Protein AF-A0A932KFK4-F1 (afdb_monomer_lite)

pLDDT: mean 74.66, std 13.46, range [34.06, 86.31]

Structure (mmCIF, N/CA/C/O backbone):
data_AF-A0A932KFK4-F1
#
_entry.id   AF-A0A932KFK4-F1
#
loop_
_atom_site.group_PDB
_atom_site.id
_atom_site.type_symbol
_atom_site.label_atom_id
_atom_site.label_alt_id
_atom_site.label_comp_id
_atom_site.label_asym_id
_atom_site.label_entity_id
_atom_site.label_seq_id
_atom_site.pdbx_PDB_ins_code
_atom_site.Cartn_x
_atom_site.Cartn_y
_atom_site.Cartn_z
_atom_site.occupancy
_atom_site.B_iso_or_equiv
_atom_site.auth_seq_id
_atom_site.auth_comp_id
_atom_site.auth_asym_id
_atom_site.auth_atom_id
_atom_site.pdbx_PDB_model_num
ATOM 1 N N . MET A 1 1 ? 7.077 13.860 -29.179 1.00 39.47 1 MET A N 1
ATOM 2 C CA . MET A 1 1 ? 6.288 12.649 -28.875 1.00 39.47 1 MET A CA 1
ATOM 3 C C . MET A 1 1 ? 5.966 12.731 -27.397 1.00 39.47 1 MET A C 1
ATOM 5 O O . MET A 1 1 ? 6.879 13.034 -26.644 1.00 39.47 1 MET A O 1
ATOM 9 N N . ALA A 1 2 ? 4.698 12.647 -26.994 1.00 43.41 2 ALA A N 1
ATOM 10 C CA . ALA A 1 2 ? 4.345 12.774 -25.581 1.00 43.41 2 ALA A CA 1
ATOM 11 C C . ALA A 1 2 ? 4.954 11.583 -24.829 1.00 43.41 2 ALA A C 1
ATOM 13 O O . ALA A 1 2 ? 4.547 10.450 -25.076 1.00 43.41 2 ALA A O 1
ATOM 14 N N . HIS A 1 3 ? 5.955 11.830 -23.981 1.00 47.94 3 HIS A N 1
ATOM 15 C CA . HIS A 1 3 ? 6.435 10.830 -23.036 1.00 47.94 3 HIS A CA 1
ATOM 16 C C . HIS A 1 3 ? 5.257 10.501 -22.119 1.00 47.94 3 HIS A C 1
ATOM 18 O O . HIS A 1 3 ? 4.776 11.320 -21.339 1.00 47.94 3 HIS A O 1
ATOM 24 N N . GLN A 1 4 ? 4.668 9.339 -22.366 1.00 60.50 4 GLN A N 1
ATOM 25 C CA . GLN A 1 4 ? 3.483 8.848 -21.693 1.00 60.50 4 GLN A CA 1
ATOM 26 C C . GLN A 1 4 ? 3.965 8.308 -20.350 1.00 60.50 4 GLN A C 1
ATOM 28 O O . GLN A 1 4 ? 4.267 7.128 -20.260 1.00 60.50 4 GLN A O 1
ATOM 33 N N . GLU A 1 5 ? 4.067 9.179 -19.342 1.00 72.44 5 GLU A N 1
ATOM 34 C CA . GLU A 1 5 ? 4.419 8.775 -17.977 1.00 72.44 5 GLU A CA 1
ATOM 35 C C . GLU A 1 5 ? 3.547 7.582 -17.555 1.00 72.44 5 GLU A C 1
ATOM 37 O O . GLU A 1 5 ? 2.316 7.589 -17.731 1.00 72.44 5 GLU A O 1
ATOM 42 N N . VAL A 1 6 ? 4.213 6.536 -17.073 1.00 84.50 6 VAL A N 1
ATOM 43 C CA . VAL A 1 6 ? 3.630 5.259 -16.685 1.00 84.50 6 VAL A CA 1
ATOM 44 C C . VAL A 1 6 ? 3.633 5.169 -15.169 1.00 84.50 6 VAL A C 1
ATOM 46 O O . VAL A 1 6 ? 4.649 5.403 -14.518 1.00 84.50 6 VAL A O 1
ATOM 49 N N . GLU A 1 7 ? 2.482 4.818 -14.611 1.00 85.62 7 GLU A N 1
ATOM 50 C CA . GLU A 1 7 ? 2.314 4.582 -13.182 1.00 85.62 7 GLU A CA 1
ATOM 51 C C . GLU A 1 7 ? 2.495 3.086 -12.903 1.00 85.62 7 GLU A C 1
ATOM 53 O O . GLU A 1 7 ? 1.899 2.234 -13.575 1.00 85.62 7 GLU A O 1
ATOM 58 N N . ILE A 1 8 ? 3.347 2.777 -11.928 1.00 85.56 8 ILE A N 1
ATOM 59 C CA . ILE A 1 8 ? 3.657 1.427 -11.470 1.00 85.56 8 ILE A CA 1
ATOM 60 C C . ILE A 1 8 ? 3.286 1.329 -9.994 1.00 85.56 8 ILE A C 1
ATOM 62 O O . ILE A 1 8 ? 3.706 2.146 -9.175 1.00 85.56 8 ILE A O 1
ATOM 66 N N . PHE A 1 9 ? 2.537 0.287 -9.653 1.00 86.31 9 PHE A N 1
ATOM 67 C CA . PHE A 1 9 ? 2.167 -0.051 -8.285 1.00 86.31 9 PHE A CA 1
ATOM 68 C C . PHE A 1 9 ? 2.752 -1.417 -7.948 1.00 86.31 9 PHE A C 1
ATOM 70 O O . PHE A 1 9 ? 2.424 -2.403 -8.603 1.00 86.31 9 PHE A O 1
ATOM 77 N N . ILE A 1 10 ? 3.618 -1.493 -6.947 1.00 85.00 10 ILE A N 1
ATOM 78 C CA . ILE A 1 10 ? 4.300 -2.726 -6.555 1.00 85.00 10 ILE A CA 1
ATOM 79 C C . ILE A 1 10 ? 3.716 -3.209 -5.232 1.00 85.00 10 ILE A C 1
ATOM 81 O O . ILE A 1 10 ? 3.792 -2.528 -4.212 1.00 85.00 10 ILE A O 1
ATOM 85 N N . ASP A 1 11 ? 3.115 -4.391 -5.273 1.00 83.81 11 ASP A N 1
ATOM 86 C CA . ASP A 1 11 ? 2.605 -5.119 -4.119 1.00 83.81 11 ASP A CA 1
ATOM 87 C C . ASP A 1 11 ? 3.725 -5.974 -3.531 1.00 83.81 11 ASP A C 1
ATOM 89 O O . ASP A 1 11 ? 4.214 -6.916 -4.167 1.00 83.81 11 ASP A O 1
ATOM 93 N N . THR A 1 12 ? 4.145 -5.636 -2.319 1.00 69.06 12 THR A N 1
ATOM 94 C CA . THR A 1 12 ? 5.141 -6.400 -1.577 1.00 69.06 12 THR A CA 1
ATOM 95 C C . THR A 1 12 ? 4.456 -7.523 -0.809 1.00 69.06 12 THR A C 1
ATOM 97 O O . THR A 1 12 ? 3.659 -7.270 0.089 1.00 69.06 12 THR A O 1
ATOM 100 N N . VAL A 1 13 ? 4.828 -8.780 -1.073 1.00 57.25 13 VAL A N 1
ATOM 101 C CA . VAL A 1 13 ? 4.315 -9.945 -0.314 1.00 57.25 13 VAL A CA 1
ATOM 102 C C . VAL A 1 13 ? 4.786 -9.927 1.152 1.00 57.25 13 VAL A C 1
ATOM 104 O O . VAL A 1 13 ? 4.220 -10.598 2.017 1.00 57.25 13 VAL A O 1
ATOM 107 N N . ILE A 1 14 ? 5.820 -9.142 1.460 1.00 51.03 14 ILE A N 1
ATOM 108 C CA . ILE A 1 14 ? 6.321 -8.950 2.818 1.00 51.03 14 ILE A CA 1
ATOM 109 C C . ILE A 1 14 ? 5.482 -7.857 3.479 1.00 51.03 14 ILE A C 1
ATOM 111 O O . ILE A 1 14 ? 5.617 -6.687 3.138 1.00 51.03 14 ILE A O 1
ATOM 115 N N . THR A 1 15 ? 4.645 -8.227 4.452 1.00 50.16 15 THR A N 1
ATOM 116 C CA . THR A 1 15 ? 3.951 -7.250 5.302 1.00 50.16 15 THR A CA 1
ATOM 117 C C . THR A 1 15 ? 4.984 -6.343 5.967 1.00 50.16 15 THR A C 1
ATOM 119 O O . THR A 1 15 ? 5.710 -6.802 6.855 1.00 50.16 15 THR A O 1
ATOM 122 N N . ASN A 1 16 ? 5.065 -5.083 5.539 1.00 60.84 16 ASN A N 1
ATOM 123 C CA . ASN A 1 16 ? 5.918 -4.091 6.175 1.00 60.84 16 ASN A CA 1
ATOM 124 C C . ASN A 1 16 ? 5.430 -3.896 7.628 1.00 60.84 16 ASN A C 1
ATOM 126 O O . ASN A 1 16 ? 4.232 -3.751 7.879 1.00 60.84 16 ASN A O 1
ATOM 130 N N . ASN A 1 17 ? 6.339 -3.916 8.608 1.00 64.31 17 ASN A N 1
ATOM 131 C CA . ASN A 1 17 ? 5.999 -3.623 10.006 1.00 64.31 17 ASN A CA 1
ATOM 132 C C . ASN A 1 17 ? 5.331 -2.245 10.151 1.00 64.31 17 ASN A C 1
ATOM 134 O O . ASN A 1 17 ? 4.493 -2.056 11.035 1.00 64.31 17 ASN A O 1
ATOM 138 N N . GLU A 1 18 ? 5.650 -1.307 9.260 1.00 66.56 18 GLU A N 1
ATOM 139 C CA . GLU A 1 18 ? 5.009 0.005 9.188 1.00 66.56 18 GLU A CA 1
ATOM 140 C C . GLU A 1 18 ? 3.538 -0.092 8.767 1.00 66.56 18 GLU A C 1
ATOM 142 O O . GLU A 1 18 ? 2.696 0.599 9.337 1.00 66.56 18 GLU A O 1
ATOM 147 N N . GLU A 1 19 ? 3.194 -1.003 7.848 1.00 67.75 19 GLU A N 1
ATOM 148 C CA . GLU A 1 19 ? 1.808 -1.245 7.434 1.00 67.75 19 GLU A CA 1
ATOM 149 C C . GLU A 1 19 ? 0.951 -1.754 8.579 1.00 67.75 19 GLU A C 1
ATOM 151 O O . GLU A 1 19 ? -0.117 -1.201 8.851 1.00 67.75 19 GLU A O 1
ATOM 156 N N . ARG A 1 20 ? 1.455 -2.748 9.311 1.00 71.69 20 ARG A N 1
ATOM 157 C CA . ARG A 1 20 ? 0.746 -3.272 10.482 1.00 71.69 20 ARG A CA 1
ATOM 158 C C . ARG A 1 20 ? 0.599 -2.221 11.575 1.00 71.69 20 ARG A C 1
ATOM 160 O O . ARG A 1 20 ? -0.457 -2.146 12.195 1.00 71.69 20 ARG A O 1
ATOM 167 N N . SER A 1 21 ? 1.632 -1.414 11.807 1.00 75.06 21 SER A N 1
ATOM 168 C CA . SER A 1 21 ? 1.609 -0.367 12.836 1.00 75.06 21 SER A CA 1
ATOM 169 C C . SER A 1 21 ? 0.599 0.730 12.497 1.00 75.06 21 SER A C 1
ATOM 171 O O . SER A 1 21 ? -0.184 1.144 13.353 1.00 75.06 21 SER A O 1
ATOM 173 N N . LEU A 1 22 ? 0.561 1.149 11.231 1.00 78.88 22 LEU A N 1
ATOM 174 C CA . LEU A 1 22 ? -0.386 2.141 10.739 1.00 78.88 22 LEU A CA 1
ATOM 175 C C . LEU A 1 22 ? -1.826 1.621 10.781 1.00 78.88 22 LEU A C 1
ATOM 177 O O . LEU A 1 22 ? -2.713 2.308 11.284 1.00 78.88 22 LEU A O 1
ATOM 181 N N . GLU A 1 23 ? -2.064 0.390 10.319 1.00 82.12 23 GLU A N 1
ATOM 182 C CA . GLU A 1 23 ? -3.395 -0.218 10.376 1.00 82.12 23 GLU A CA 1
ATOM 183 C C . GLU A 1 23 ? -3.882 -0.367 11.825 1.00 82.12 23 GLU A C 1
ATOM 185 O O . GLU A 1 23 ? -5.035 -0.060 12.122 1.00 82.12 23 GLU A O 1
ATOM 190 N N . GLN A 1 24 ? -3.014 -0.781 12.755 1.00 80.81 24 GLN A N 1
ATOM 191 C CA . GLN A 1 24 ? -3.362 -0.873 14.176 1.00 80.81 24 GLN A CA 1
ATOM 192 C C . GLN A 1 24 ? -3.731 0.481 14.783 1.00 80.81 24 GLN A C 1
ATOM 194 O O . GLN A 1 24 ? -4.648 0.553 15.605 1.00 80.81 24 GLN A O 1
ATOM 199 N N . LEU A 1 25 ? -3.039 1.552 14.394 1.00 83.12 25 LEU A N 1
ATOM 200 C CA . LEU A 1 25 ? -3.369 2.896 14.848 1.00 83.12 25 LEU A CA 1
ATOM 201 C C . LEU A 1 25 ? -4.716 3.352 14.287 1.00 83.12 25 LEU A C 1
ATOM 203 O O . LEU A 1 25 ? -5.572 3.801 15.048 1.00 83.12 25 LEU A O 1
ATOM 207 N N . LEU A 1 26 ? -4.929 3.174 12.983 1.00 82.94 26 LEU A N 1
ATOM 208 C CA . LEU A 1 26 ? -6.182 3.525 12.319 1.00 82.94 26 LEU A CA 1
ATOM 209 C C . LEU A 1 26 ? -7.358 2.733 12.882 1.00 82.94 26 LEU A C 1
ATOM 211 O O . LEU A 1 26 ? -8.421 3.309 13.077 1.00 82.94 26 LEU A O 1
ATOM 215 N N . LYS A 1 27 ? -7.166 1.459 13.241 1.00 86.31 27 LYS A N 1
ATOM 216 C CA . LYS A 1 27 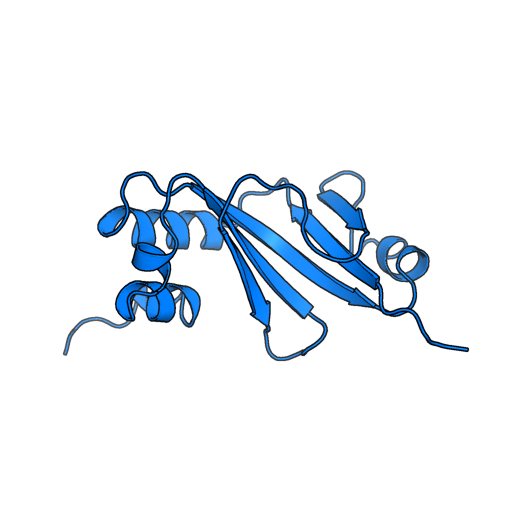? -8.193 0.618 13.876 1.00 86.31 27 LYS A CA 1
ATOM 217 C C . LYS A 1 27 ? -8.713 1.159 15.209 1.00 86.31 27 LYS A C 1
ATOM 219 O O . LYS A 1 27 ? -9.820 0.794 15.597 1.00 86.31 27 LYS A O 1
ATOM 224 N N . LYS A 1 28 ? -7.979 2.049 15.892 1.00 85.31 28 LYS A N 1
ATOM 225 C CA . LYS A 1 28 ? -8.482 2.745 17.094 1.00 85.31 28 LYS A CA 1
ATOM 226 C C . LYS A 1 28 ? -9.621 3.716 16.775 1.00 85.31 28 LYS A C 1
ATOM 228 O O . LYS A 1 28 ? -10.478 3.935 17.622 1.00 85.31 28 LYS A O 1
ATOM 233 N N . TYR A 1 29 ? -9.621 4.271 15.568 1.00 83.94 29 TYR A N 1
ATOM 234 C CA . TYR A 1 29 ? -10.617 5.228 15.086 1.00 83.94 29 TYR A CA 1
ATOM 235 C C . TYR A 1 29 ? -11.627 4.564 14.140 1.00 83.94 29 TYR A C 1
ATOM 237 O O . TYR A 1 29 ? -12.816 4.859 14.177 1.00 83.94 29 TYR A O 1
ATOM 245 N N . LEU A 1 30 ? -11.147 3.635 13.312 1.00 85.94 30 LEU A N 1
ATOM 246 C CA . LEU A 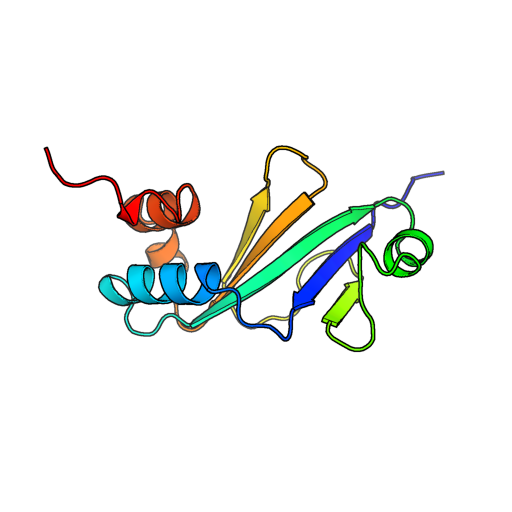1 30 ? -11.862 2.970 12.230 1.00 85.94 30 LEU A CA 1
ATOM 247 C C . LEU A 1 30 ? -11.693 1.450 12.369 1.00 85.94 30 LEU A C 1
ATOM 249 O O . LEU A 1 30 ? -10.881 0.850 11.670 1.00 85.94 30 LEU A O 1
ATOM 253 N N . PRO A 1 31 ? -12.440 0.786 13.264 1.00 84.50 31 PRO A N 1
ATOM 254 C CA . PRO A 1 31 ? -12.188 -0.612 13.631 1.00 84.50 31 PRO A CA 1
ATOM 255 C C . PRO A 1 31 ? -12.353 -1.608 12.473 1.00 84.50 31 PRO A C 1
ATOM 257 O O . PRO A 1 31 ? -11.756 -2.683 12.498 1.00 84.50 31 PRO A O 1
ATOM 260 N N . ALA A 1 32 ? -13.140 -1.256 11.454 1.00 85.69 32 ALA A N 1
ATOM 261 C CA . ALA A 1 32 ? -13.357 -2.087 10.273 1.00 85.69 32 ALA A CA 1
ATOM 262 C C . ALA A 1 32 ? -12.328 -1.856 9.152 1.00 85.69 32 ALA A C 1
ATOM 264 O O . ALA A 1 32 ? -12.354 -2.601 8.170 1.00 85.69 32 ALA A O 1
ATOM 265 N N . ILE A 1 33 ? -11.443 -0.854 9.273 1.00 84.75 33 ILE A N 1
ATOM 266 C CA . ILE A 1 33 ? -10.521 -0.487 8.196 1.00 84.75 33 ILE A CA 1
ATOM 267 C C . ILE A 1 33 ? -9.571 -1.639 7.877 1.00 84.75 33 ILE A C 1
ATOM 269 O O . ILE A 1 33 ? -8.989 -2.272 8.763 1.00 84.75 33 ILE A O 1
ATOM 273 N N . GLN A 1 34 ? -9.420 -1.891 6.585 1.00 83.81 34 GLN A N 1
ATOM 274 C CA . GLN A 1 34 ? -8.366 -2.738 6.050 1.00 83.81 34 GLN A CA 1
ATOM 275 C C . GLN A 1 34 ? -7.475 -1.869 5.186 1.00 83.81 34 GLN A C 1
ATOM 277 O O . GLN A 1 34 ? -7.959 -1.211 4.261 1.00 83.81 34 GLN A O 1
ATOM 282 N N . LEU A 1 35 ? -6.191 -1.855 5.510 1.00 82.19 35 LEU A N 1
ATOM 283 C CA . LEU A 1 35 ? -5.202 -1.083 4.788 1.00 82.19 35 LEU A CA 1
ATOM 284 C C . LEU A 1 35 ? -4.371 -2.026 3.925 1.00 82.19 35 LEU A C 1
ATOM 286 O O . LEU A 1 35 ? -3.918 -3.065 4.394 1.00 82.19 35 LEU A O 1
ATOM 290 N N . LYS A 1 36 ? -4.145 -1.644 2.672 1.00 82.94 36 LYS A N 1
ATOM 291 C CA . LYS A 1 36 ? -3.133 -2.279 1.838 1.00 82.94 36 LYS A CA 1
ATOM 292 C C . LYS A 1 36 ? -2.240 -1.226 1.209 1.00 82.94 36 LYS A C 1
ATOM 294 O O . LYS A 1 36 ? -2.747 -0.270 0.622 1.00 82.94 36 LYS A O 1
ATOM 299 N N . GLN A 1 37 ? -0.937 -1.397 1.357 1.00 81.69 37 GLN A N 1
ATOM 300 C CA . GLN A 1 37 ? 0.080 -0.514 0.815 1.00 81.69 37 GLN A CA 1
ATOM 301 C C . GLN A 1 37 ? 0.682 -1.111 -0.444 1.00 81.69 37 GLN A C 1
ATOM 303 O O . GLN A 1 37 ? 0.919 -2.311 -0.544 1.00 81.69 37 GLN A O 1
ATOM 308 N N . TYR A 1 38 ? 0.954 -0.237 -1.398 1.00 83.75 38 TYR A N 1
ATOM 309 C CA . TYR A 1 38 ? 1.703 -0.541 -2.600 1.00 83.75 38 TYR A CA 1
ATOM 310 C C . TYR A 1 38 ? 2.793 0.512 -2.728 1.00 83.75 38 TYR A C 1
ATOM 312 O O . TYR A 1 38 ? 2.549 1.696 -2.485 1.00 83.75 38 TYR A O 1
ATOM 320 N N . ARG A 1 39 ? 3.991 0.114 -3.144 1.00 83.19 39 ARG A N 1
ATOM 321 C CA . ARG A 1 39 ? 5.001 1.089 -3.549 1.00 83.19 39 ARG A CA 1
ATOM 322 C C . ARG A 1 39 ? 4.566 1.692 -4.881 1.00 83.19 39 ARG A C 1
ATOM 324 O O . ARG A 1 39 ? 4.296 0.964 -5.832 1.00 83.19 39 ARG A O 1
ATOM 331 N N . TYR A 1 40 ? 4.475 3.009 -4.936 1.00 85.38 40 TYR A N 1
ATOM 332 C CA . TYR A 1 40 ? 4.126 3.760 -6.131 1.00 85.38 40 TYR A CA 1
ATOM 333 C C . TYR A 1 40 ? 5.388 4.324 -6.773 1.00 85.38 40 TYR A C 1
ATOM 335 O O . TYR A 1 40 ? 6.238 4.898 -6.091 1.00 85.38 40 TYR A O 1
ATOM 343 N N . CYS A 1 41 ? 5.493 4.178 -8.089 1.00 84.50 41 CYS A N 1
ATOM 344 C CA . CYS A 1 41 ? 6.531 4.815 -8.880 1.00 84.50 41 CYS A CA 1
ATOM 345 C C . CYS A 1 41 ? 5.957 5.320 -10.205 1.00 84.50 41 CYS A C 1
ATOM 347 O O . CYS A 1 41 ? 5.138 4.649 -10.836 1.00 84.50 41 CYS A O 1
ATOM 349 N N . ARG A 1 42 ? 6.410 6.495 -10.636 1.00 85.62 42 ARG A N 1
ATOM 350 C CA . ARG A 1 42 ? 6.149 7.051 -11.958 1.00 85.62 42 ARG A CA 1
ATOM 351 C C . ARG A 1 42 ? 7.440 7.063 -12.765 1.00 85.62 42 ARG A C 1
ATOM 353 O O . ARG A 1 42 ? 8.434 7.642 -12.338 1.00 85.62 42 ARG A O 1
ATOM 360 N N . CYS A 1 43 ? 7.414 6.446 -13.940 1.00 83.44 43 CYS A N 1
ATOM 361 C CA . CYS A 1 43 ? 8.559 6.416 -14.843 1.00 83.44 43 CYS A CA 1
ATOM 362 C C . CYS A 1 43 ? 8.133 6.566 -16.306 1.00 83.44 43 CYS A C 1
ATOM 364 O O . CYS A 1 43 ? 6.972 6.372 -16.663 1.00 83.44 43 CYS A O 1
ATOM 366 N N . GLU A 1 44 ? 9.082 6.918 -17.170 1.00 82.75 44 GLU A N 1
ATOM 367 C CA . GLU A 1 44 ? 8.843 7.006 -18.614 1.00 82.75 44 GLU A CA 1
ATOM 368 C C . GLU A 1 44 ? 8.790 5.619 -19.271 1.00 82.75 44 GLU A C 1
ATOM 370 O O . GLU A 1 44 ? 7.964 5.391 -20.154 1.00 82.75 44 GLU A O 1
ATOM 375 N N . ASP A 1 45 ? 9.628 4.680 -18.810 1.00 82.81 45 ASP A N 1
ATOM 376 C CA . ASP A 1 45 ? 9.666 3.299 -19.295 1.00 82.81 45 ASP A CA 1
ATOM 377 C C . ASP A 1 45 ? 9.495 2.293 -18.147 1.00 82.81 45 ASP A C 1
ATOM 379 O O . ASP A 1 45 ? 10.343 2.138 -17.262 1.00 82.81 45 ASP A O 1
ATOM 383 N N . SER A 1 46 ? 8.365 1.584 -18.162 1.00 82.12 46 SER A N 1
ATOM 384 C CA . SER A 1 46 ? 8.057 0.574 -17.145 1.00 82.12 46 SER A CA 1
ATOM 385 C C . SER A 1 46 ? 8.851 -0.717 -17.307 1.00 82.12 46 SER A C 1
ATOM 387 O O . SER A 1 46 ? 9.093 -1.404 -16.318 1.00 82.12 46 SER A O 1
ATOM 389 N N . LYS A 1 47 ? 9.283 -1.062 -18.524 1.00 82.06 47 LYS A N 1
ATOM 390 C CA . LYS A 1 47 ? 10.041 -2.294 -18.772 1.00 82.06 47 LYS A CA 1
ATOM 391 C C . LYS A 1 47 ? 11.460 -2.159 -18.250 1.00 82.06 47 LYS A C 1
ATOM 393 O O . LYS A 1 47 ? 11.956 -3.088 -17.619 1.00 82.06 47 LYS A O 1
ATOM 398 N N . GLU A 1 48 ? 12.087 -1.011 -18.487 1.00 83.94 48 GLU A N 1
ATOM 399 C CA . GLU A 1 48 ? 13.412 -0.701 -17.960 1.00 83.94 48 GLU A CA 1
ATOM 400 C C . GLU A 1 48 ? 13.383 -0.686 -16.429 1.00 83.94 48 GLU A C 1
ATOM 402 O O . GLU A 1 48 ? 14.162 -1.398 -15.794 1.00 83.94 48 GLU A O 1
ATOM 407 N N . PHE A 1 49 ? 12.410 0.006 -15.827 1.00 83.12 49 PHE A N 1
ATOM 408 C CA . PHE A 1 49 ? 12.278 0.074 -14.371 1.00 83.12 49 PHE A CA 1
ATOM 409 C C . PHE A 1 49 ? 12.123 -1.309 -13.719 1.00 8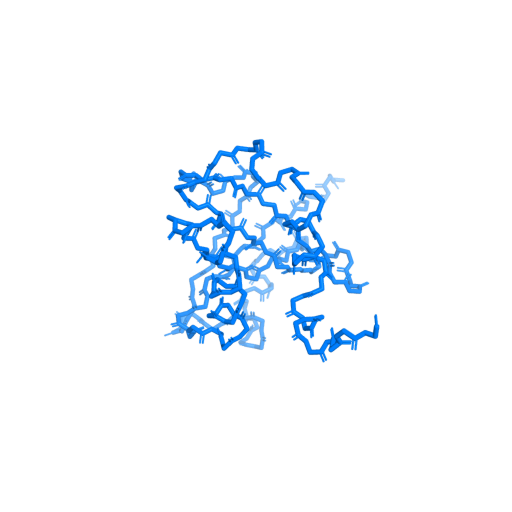3.12 49 PHE A C 1
ATOM 411 O O . PHE A 1 49 ? 12.831 -1.620 -12.759 1.00 83.12 49 PHE A O 1
ATOM 418 N N . LEU A 1 50 ? 11.240 -2.157 -14.265 1.00 83.00 50 LEU A N 1
ATOM 419 C CA . LEU A 1 50 ? 10.975 -3.509 -13.757 1.00 83.00 50 LEU A CA 1
ATOM 420 C C . LEU A 1 50 ? 12.091 -4.518 -14.077 1.00 83.00 50 LEU A C 1
ATOM 422 O O . LEU A 1 50 ? 12.087 -5.618 -13.527 1.00 83.00 50 LEU A O 1
ATOM 426 N N . SER A 1 51 ? 13.048 -4.169 -14.945 1.00 84.19 51 SER A N 1
ATOM 427 C CA . SER A 1 51 ? 14.204 -5.025 -15.244 1.00 84.19 51 SER A CA 1
ATOM 428 C C . SER A 1 51 ? 15.246 -5.032 -14.120 1.00 84.19 51 SER A C 1
ATOM 430 O O . SER A 1 51 ? 16.012 -5.990 -13.979 1.00 84.19 51 SER A O 1
ATOM 432 N N . HIS A 1 52 ? 15.265 -3.986 -13.289 1.00 82.00 52 HIS A N 1
ATOM 433 C CA . HIS A 1 52 ? 16.210 -3.850 -12.191 1.00 82.00 52 HIS A CA 1
ATOM 434 C C . HIS A 1 52 ? 15.679 -4.513 -10.920 1.00 82.00 52 HIS A C 1
ATOM 436 O O . HIS A 1 52 ? 14.729 -4.037 -10.300 1.00 82.00 52 HIS A O 1
ATOM 442 N N . ILE A 1 53 ? 16.368 -5.563 -10.463 1.00 78.31 53 ILE A N 1
ATOM 443 C CA . ILE A 1 53 ? 15.978 -6.315 -9.258 1.00 78.31 53 ILE A CA 1
ATOM 444 C C . ILE A 1 53 ? 15.950 -5.461 -7.979 1.00 78.31 53 ILE A C 1
ATOM 446 O O . ILE A 1 53 ? 15.238 -5.789 -7.035 1.00 78.31 53 ILE A O 1
ATOM 450 N N . SER A 1 54 ? 16.714 -4.363 -7.950 1.00 78.31 54 SER A N 1
ATOM 451 C CA . SER A 1 54 ? 16.708 -3.381 -6.857 1.00 78.31 54 SER A CA 1
ATOM 452 C C . SER A 1 54 ? 15.398 -2.591 -6.768 1.00 78.31 54 SER A C 1
ATOM 454 O O . SER A 1 54 ? 15.069 -2.070 -5.706 1.00 78.31 54 SER A O 1
ATOM 456 N N . ASN A 1 55 ? 14.663 -2.496 -7.878 1.00 78.25 55 ASN A N 1
ATOM 457 C CA . ASN A 1 55 ? 13.401 -1.768 -7.975 1.00 78.25 55 ASN A CA 1
ATOM 458 C C . ASN A 1 55 ? 12.199 -2.701 -7.824 1.00 78.25 55 ASN A C 1
ATOM 460 O O . ASN A 1 55 ? 11.207 -2.318 -7.208 1.00 78.25 55 ASN A O 1
ATOM 464 N N . TYR A 1 56 ? 12.299 -3.902 -8.397 1.00 82.44 56 TYR A N 1
ATOM 465 C CA . TYR A 1 56 ? 11.238 -4.896 -8.421 1.00 82.44 56 TYR A CA 1
ATOM 466 C C . TYR A 1 56 ? 11.813 -6.311 -8.468 1.00 82.44 56 TYR A C 1
ATOM 468 O O . TYR A 1 56 ? 12.606 -6.651 -9.347 1.00 82.44 56 TYR A O 1
ATOM 476 N N . ASN A 1 57 ? 11.367 -7.170 -7.558 1.00 82.62 57 ASN A N 1
ATOM 477 C CA . ASN A 1 57 ? 11.691 -8.583 -7.561 1.00 82.62 57 ASN A CA 1
ATOM 478 C C . ASN A 1 57 ? 10.484 -9.418 -8.021 1.00 82.62 57 ASN A C 1
ATOM 480 O O . ASN A 1 57 ? 9.593 -9.694 -7.211 1.00 82.62 57 ASN A O 1
ATOM 484 N N . PRO A 1 58 ? 10.485 -9.945 -9.260 1.00 83.06 58 PRO A N 1
ATOM 485 C CA . PRO A 1 58 ? 9.371 -10.740 -9.784 1.00 83.06 58 PRO A CA 1
ATOM 486 C C . PRO A 1 58 ? 9.079 -12.022 -8.995 1.00 83.06 58 PRO A C 1
ATOM 488 O O . PRO A 1 58 ? 8.000 -12.590 -9.125 1.00 83.06 58 PRO A O 1
ATOM 491 N N . ASN A 1 59 ? 10.014 -12.487 -8.161 1.00 81.94 59 ASN A N 1
ATOM 492 C CA . ASN A 1 59 ? 9.816 -13.671 -7.323 1.00 81.94 59 ASN A CA 1
ATOM 493 C C . ASN A 1 59 ? 9.151 -13.359 -5.972 1.00 81.94 59 ASN A C 1
ATOM 495 O O . ASN A 1 59 ? 8.771 -14.287 -5.260 1.00 81.94 59 ASN A O 1
ATOM 499 N N . LYS A 1 60 ? 9.080 -12.083 -5.568 1.00 76.88 60 LYS A N 1
ATOM 500 C CA . LYS A 1 60 ? 8.602 -11.655 -4.237 1.00 76.88 60 LYS A CA 1
ATOM 501 C C . LYS A 1 60 ? 7.529 -10.571 -4.281 1.00 76.88 60 LYS A C 1
ATOM 503 O O . LYS A 1 60 ? 6.928 -10.285 -3.248 1.00 76.88 60 LYS A O 1
ATOM 508 N N . GLU A 1 61 ? 7.321 -9.952 -5.433 1.00 83.94 61 GLU A N 1
ATOM 509 C CA . GLU A 1 61 ? 6.484 -8.770 -5.585 1.00 83.94 61 GLU A CA 1
ATOM 510 C C . GLU A 1 61 ? 5.636 -8.882 -6.852 1.00 83.94 61 GLU A C 1
ATOM 512 O O . GLU A 1 61 ? 6.023 -9.521 -7.835 1.00 83.94 61 GLU A O 1
ATOM 517 N N . ILE A 1 62 ? 4.485 -8.215 -6.857 1.00 83.38 62 ILE A N 1
ATOM 518 C CA . ILE A 1 62 ? 3.609 -8.128 -8.030 1.00 83.38 62 ILE A CA 1
ATOM 519 C C . ILE A 1 62 ? 3.533 -6.665 -8.453 1.00 83.38 62 ILE A C 1
ATOM 521 O O . ILE A 1 62 ? 3.084 -5.826 -7.679 1.00 83.38 62 ILE A O 1
ATOM 525 N N . ALA A 1 63 ? 3.972 -6.357 -9.674 1.00 83.44 63 ALA A N 1
ATOM 526 C CA . ALA A 1 63 ? 3.880 -5.014 -10.234 1.00 83.44 63 ALA A CA 1
ATOM 527 C C . ALA A 1 63 ? 2.646 -4.884 -11.134 1.00 83.44 63 ALA A C 1
ATOM 529 O O . ALA A 1 63 ? 2.426 -5.692 -12.037 1.00 83.44 63 ALA A O 1
ATOM 530 N N . TYR A 1 64 ? 1.872 -3.831 -10.913 1.00 83.94 64 TYR A N 1
ATOM 531 C CA . TYR A 1 64 ? 0.741 -3.434 -11.734 1.00 83.94 64 TYR A CA 1
ATOM 532 C C . TYR A 1 64 ? 1.120 -2.170 -12.499 1.00 83.94 64 TYR A C 1
ATOM 534 O O . TYR A 1 64 ? 1.490 -1.166 -11.896 1.00 83.94 64 TYR A O 1
ATOM 542 N N . VAL A 1 65 ? 1.036 -2.228 -13.826 1.00 82.81 65 VAL A N 1
ATOM 543 C CA . VAL A 1 65 ? 1.398 -1.128 -14.727 1.00 82.81 65 VAL A CA 1
ATOM 544 C C . VAL A 1 65 ? 0.121 -0.594 -15.364 1.00 82.81 65 VAL A C 1
ATOM 546 O O . VAL A 1 65 ? -0.581 -1.350 -16.035 1.00 82.81 65 VAL A O 1
ATOM 549 N N . GLY A 1 66 ? -0.199 0.688 -15.188 1.00 74.25 66 GLY A N 1
ATOM 550 C CA . GLY A 1 66 ? -1.395 1.248 -15.821 1.00 74.25 66 GLY A CA 1
ATOM 551 C C . GLY A 1 66 ? -1.834 2.605 -15.291 1.00 74.25 66 GLY A C 1
ATOM 552 O O . GLY A 1 66 ? -1.584 2.950 -14.142 1.00 74.25 66 GLY A O 1
ATOM 553 N N . ARG A 1 67 ? -2.508 3.367 -16.161 1.00 56.78 67 ARG A N 1
ATOM 554 C CA . ARG A 1 67 ? -3.046 4.692 -15.849 1.00 56.78 67 ARG A CA 1
ATOM 555 C C . ARG A 1 67 ? -4.335 4.558 -15.058 1.00 56.78 67 ARG A C 1
ATOM 557 O O . ARG A 1 67 ? -5.342 4.120 -15.605 1.00 56.78 67 ARG A O 1
ATOM 564 N N . THR A 1 68 ? -4.274 5.040 -13.822 1.00 51.62 68 THR A N 1
ATOM 565 C CA . THR A 1 68 ? -5.436 5.469 -13.044 1.00 51.62 68 THR A CA 1
ATOM 566 C C . THR A 1 68 ? -6.336 4.335 -12.543 1.00 51.62 68 THR A C 1
ATOM 568 O O . THR A 1 68 ? -7.196 3.826 -13.248 1.00 51.62 68 THR A O 1
ATOM 571 N N . ALA A 1 69 ? -6.167 4.037 -11.253 1.00 52.56 69 ALA A N 1
ATOM 572 C CA . ALA A 1 69 ? -6.969 3.125 -10.448 1.00 52.56 69 ALA A CA 1
ATOM 573 C C . ALA A 1 69 ? -6.839 1.655 -10.860 1.00 52.56 69 ALA A C 1
ATOM 575 O O . ALA A 1 69 ? -7.575 1.121 -11.685 1.00 52.56 69 ALA A O 1
ATOM 576 N N . LEU A 1 70 ? -5.953 0.953 -10.151 1.00 56.16 70 LEU A N 1
ATOM 577 C CA . LEU A 1 70 ? -6.282 -0.407 -9.746 1.00 56.16 70 LEU A CA 1
ATOM 578 C C . LEU A 1 70 ? -7.772 -0.411 -9.346 1.00 56.16 70 LEU A C 1
ATOM 580 O O . LEU A 1 70 ? -8.150 0.423 -8.521 1.00 56.16 70 LEU A O 1
ATOM 584 N N . ASP A 1 71 ? -8.600 -1.285 -9.933 1.00 53.75 71 ASP A N 1
ATOM 585 C CA . ASP A 1 71 ? -10.020 -1.499 -9.575 1.00 53.75 71 ASP A CA 1
ATOM 586 C C . ASP A 1 71 ? -10.113 -2.130 -8.172 1.00 53.75 71 ASP A C 1
ATOM 588 O O . ASP A 1 71 ? -10.659 -3.200 -7.915 1.00 53.75 71 ASP A O 1
ATOM 592 N N . LEU A 1 72 ? -9.424 -1.510 -7.226 1.00 62.38 72 LEU A N 1
ATOM 593 C CA . LEU A 1 72 ? -9.402 -1.880 -5.845 1.00 62.38 72 LEU A CA 1
ATOM 594 C C . LEU A 1 72 ? -10.609 -1.187 -5.263 1.00 62.38 72 LEU A C 1
ATOM 596 O O . LEU A 1 72 ? -10.640 0.028 -5.130 1.00 62.38 72 LEU A O 1
ATOM 600 N N . SER A 1 73 ? -11.610 -2.005 -4.961 1.00 64.06 73 SER A N 1
ATOM 601 C CA . SER A 1 73 ? -12.871 -1.693 -4.294 1.00 64.06 73 SER A CA 1
ATOM 602 C C . SER A 1 73 ? -12.665 -0.997 -2.932 1.00 64.06 73 SER A C 1
ATOM 604 O O . SER A 1 73 ? -12.914 -1.579 -1.872 1.00 64.06 73 SER A O 1
ATOM 606 N N . GLY A 1 74 ? -12.122 0.214 -2.937 1.00 70.94 74 GLY A N 1
ATOM 607 C CA . GLY A 1 74 ? -11.633 0.925 -1.769 1.00 70.94 74 GLY A CA 1
ATOM 608 C C . GLY A 1 74 ? -11.212 2.347 -2.113 1.00 70.94 74 GLY A C 1
ATOM 609 O O . GLY A 1 74 ? -11.078 2.731 -3.273 1.00 70.94 74 GLY A O 1
ATOM 610 N N . ILE A 1 75 ? -11.022 3.143 -1.071 1.00 78.56 75 ILE A N 1
ATOM 611 C CA . ILE A 1 75 ? -10.608 4.533 -1.205 1.00 78.56 75 ILE A CA 1
ATOM 612 C C . ILE A 1 75 ? -9.093 4.554 -1.301 1.00 78.56 75 ILE A C 1
ATOM 614 O O . ILE A 1 75 ? -8.406 3.987 -0.450 1.00 78.56 75 ILE A O 1
ATOM 618 N N . CYS A 1 76 ? -8.596 5.179 -2.361 1.00 79.06 76 CYS A N 1
ATOM 619 C CA . CYS A 1 76 ? -7.192 5.146 -2.723 1.00 79.06 76 CYS A CA 1
ATOM 620 C C . CYS A 1 76 ? -6.575 6.542 -2.638 1.00 79.06 76 CYS A C 1
ATOM 622 O O . CYS A 1 76 ? -7.187 7.512 -3.083 1.00 79.06 76 CYS A O 1
ATOM 624 N N . PHE A 1 77 ? -5.357 6.643 -2.115 1.00 78.38 77 PHE A N 1
ATOM 625 C CA . PHE A 1 77 ? -4.573 7.879 -2.150 1.00 78.38 77 PHE A CA 1
ATOM 626 C C . PHE A 1 77 ? -3.074 7.578 -2.188 1.00 78.38 77 PHE A C 1
ATOM 628 O O . PHE A 1 77 ? -2.627 6.507 -1.780 1.00 78.38 77 PHE A O 1
ATOM 635 N N . ILE A 1 78 ? -2.301 8.537 -2.694 1.00 77.44 78 ILE A N 1
ATOM 636 C CA . ILE A 1 78 ? -0.843 8.452 -2.806 1.00 77.44 78 ILE A CA 1
ATOM 637 C C . ILE A 1 78 ? -0.235 9.412 -1.793 1.00 77.44 78 ILE A C 1
ATOM 639 O O . ILE A 1 78 ? -0.572 10.597 -1.781 1.00 77.44 78 ILE A O 1
ATOM 643 N N . ARG A 1 79 ? 0.681 8.908 -0.970 1.00 78.81 79 ARG A N 1
ATOM 644 C CA . ARG A 1 79 ? 1.618 9.740 -0.222 1.00 78.81 79 ARG A CA 1
ATOM 645 C C . ARG A 1 79 ? 2.919 9.792 -1.005 1.00 78.81 79 ARG A C 1
ATOM 647 O O . ARG A 1 79 ? 3.565 8.762 -1.164 1.00 78.81 79 ARG A O 1
ATOM 654 N N . PHE A 1 80 ? 3.283 10.969 -1.490 1.00 77.94 80 PHE A N 1
ATOM 655 C CA . PHE A 1 80 ? 4.600 11.194 -2.077 1.00 77.94 80 PHE A CA 1
ATOM 656 C C . PHE A 1 80 ? 5.630 11.366 -0.959 1.00 77.94 80 PHE A C 1
ATOM 658 O O . PHE A 1 80 ? 5.327 11.989 0.062 1.00 77.94 80 PHE A O 1
ATOM 665 N N . ASP A 1 81 ? 6.818 10.800 -1.146 1.00 69.56 81 ASP A N 1
ATOM 666 C CA . ASP A 1 81 ? 7.969 11.050 -0.275 1.00 69.56 81 ASP A CA 1
ATOM 667 C C . ASP A 1 81 ? 8.788 12.235 -0.839 1.00 69.56 81 ASP A C 1
ATOM 669 O O . ASP A 1 81 ? 8.238 13.124 -1.491 1.00 69.56 81 ASP A O 1
ATOM 673 N N . GLU A 1 82 ? 10.100 12.296 -0.588 1.00 72.06 82 GLU A N 1
ATOM 674 C CA . GLU A 1 82 ? 10.963 13.392 -1.068 1.00 72.06 82 GLU A CA 1
ATOM 675 C C . GLU A 1 82 ? 11.044 13.472 -2.604 1.00 72.06 82 GLU A C 1
ATOM 677 O O . GLU A 1 82 ? 11.261 14.546 -3.167 1.00 72.06 82 GLU A O 1
ATOM 682 N N . ASN A 1 83 ? 10.859 12.340 -3.291 1.00 75.44 83 ASN A N 1
ATOM 683 C CA . ASN A 1 83 ? 10.847 12.264 -4.746 1.00 75.44 83 ASN A CA 1
ATOM 684 C C . ASN A 1 83 ? 9.394 12.308 -5.258 1.00 75.44 83 ASN A C 1
ATOM 686 O O . ASN A 1 83 ? 8.633 11.393 -4.956 1.00 75.44 83 ASN A O 1
ATOM 690 N N . PRO A 1 84 ? 8.990 13.291 -6.086 1.00 78.06 84 PRO A N 1
ATOM 691 C CA . PRO A 1 84 ? 7.619 13.379 -6.606 1.00 78.06 84 PRO A CA 1
ATOM 692 C C . PRO A 1 84 ? 7.223 12.206 -7.519 1.00 78.06 84 PRO A C 1
ATOM 694 O O . PRO A 1 84 ? 6.042 12.021 -7.813 1.00 78.06 84 PRO A O 1
ATOM 697 N N . ASN A 1 85 ? 8.196 11.410 -7.966 1.00 81.06 85 ASN A N 1
ATOM 698 C CA . ASN A 1 85 ? 7.977 10.227 -8.791 1.00 81.06 85 ASN A CA 1
ATOM 699 C C . ASN A 1 85 ? 7.893 8.931 -7.979 1.00 81.06 85 ASN A C 1
ATOM 701 O O . ASN A 1 85 ? 7.651 7.879 -8.561 1.00 81.06 85 ASN A O 1
ATOM 705 N N . GLU A 1 86 ? 8.088 8.975 -6.662 1.00 82.19 86 GLU A N 1
ATOM 706 C CA . GLU A 1 86 ? 8.011 7.805 -5.789 1.00 82.19 86 GLU A CA 1
ATOM 707 C C . GLU A 1 86 ? 7.132 8.091 -4.571 1.00 82.19 86 GLU A C 1
ATOM 709 O O . GLU A 1 86 ? 7.011 9.216 -4.088 1.00 82.19 86 GLU A O 1
ATOM 714 N N . GLY A 1 87 ? 6.479 7.052 -4.072 1.00 82.44 87 GLY A N 1
ATOM 715 C CA . GLY A 1 87 ? 5.667 7.184 -2.878 1.00 82.44 87 GLY A CA 1
ATOM 716 C C . GLY A 1 87 ? 5.018 5.882 -2.462 1.00 82.44 87 GLY A C 1
ATOM 717 O O . GLY A 1 87 ? 5.329 4.805 -2.975 1.00 82.44 87 GLY A O 1
ATOM 718 N N . ILE A 1 88 ? 4.062 5.999 -1.552 1.00 81.81 88 ILE A N 1
ATOM 719 C CA . ILE A 1 88 ? 3.256 4.889 -1.063 1.00 81.81 88 ILE A CA 1
A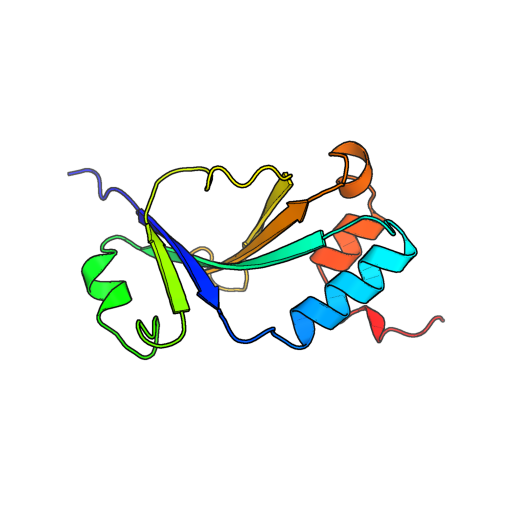TOM 720 C C . ILE A 1 88 ? 1.805 5.111 -1.481 1.00 81.81 88 ILE A C 1
ATOM 722 O O . ILE A 1 88 ? 1.187 6.125 -1.156 1.00 81.81 88 ILE A O 1
ATOM 726 N N . PHE A 1 89 ? 1.255 4.148 -2.210 1.00 83.44 89 PHE A N 1
ATOM 727 C CA . PHE A 1 89 ? -0.153 4.092 -2.566 1.00 83.44 89 PHE A CA 1
ATOM 728 C C . PHE A 1 89 ? -0.906 3.270 -1.526 1.00 83.44 89 PHE A C 1
ATOM 730 O O . PHE A 1 89 ? -0.634 2.087 -1.322 1.00 83.44 89 PHE A O 1
ATOM 737 N N . TYR A 1 90 ? -1.865 3.908 -0.870 1.00 82.62 90 TYR A N 1
ATOM 738 C CA . TYR A 1 90 ? -2.701 3.298 0.148 1.00 82.62 90 TYR A CA 1
ATOM 739 C C . TYR A 1 90 ? -4.064 2.966 -0.424 1.00 82.62 90 TYR A C 1
ATOM 741 O O . TYR A 1 90 ? -4.683 3.777 -1.110 1.00 82.62 90 TYR A O 1
ATOM 749 N N . VAL A 1 91 ? -4.554 1.786 -0.068 1.00 84.62 91 VAL A N 1
ATOM 750 C CA . VAL A 1 91 ? -5.894 1.319 -0.395 1.00 84.62 91 VAL A CA 1
ATOM 751 C C . VAL A 1 91 ? -6.605 0.999 0.898 1.00 84.62 91 VAL A C 1
ATOM 753 O O . VAL A 1 91 ? -6.274 0.032 1.585 1.00 84.62 91 VAL A O 1
ATOM 756 N N . CYS A 1 92 ? -7.593 1.820 1.225 1.00 84.88 92 CYS A N 1
ATOM 757 C CA . CYS A 1 92 ? -8.421 1.645 2.401 1.00 84.88 92 CYS A CA 1
ATOM 758 C C . CYS A 1 92 ? -9.742 0.986 2.005 1.00 84.88 92 CYS A C 1
ATOM 760 O O . CYS A 1 92 ? -10.543 1.552 1.258 1.00 84.88 92 CYS A O 1
ATOM 762 N N . LYS A 1 93 ? -9.989 -0.213 2.527 1.00 85.50 93 LYS A N 1
ATOM 763 C CA . LYS A 1 93 ? -11.259 -0.930 2.372 1.00 85.50 93 LYS A CA 1
ATOM 764 C C . LYS A 1 93 ? -12.085 -0.833 3.653 1.00 85.50 93 LYS A C 1
ATOM 766 O O . LYS A 1 93 ? -11.543 -0.607 4.735 1.00 85.50 93 LYS A O 1
ATOM 771 N N . ASN A 1 94 ? -13.398 -1.027 3.513 1.00 85.62 94 ASN A N 1
ATOM 772 C CA . ASN A 1 94 ? -14.381 -0.994 4.607 1.00 85.62 94 ASN A CA 1
ATOM 773 C C . ASN A 1 94 ? -14.417 0.337 5.382 1.00 85.62 94 ASN A C 1
ATOM 775 O O . ASN A 1 94 ? -14.677 0.366 6.583 1.00 85.62 94 ASN A O 1
ATOM 779 N N . VAL A 1 95 ? -14.162 1.446 4.689 1.00 84.81 95 VAL A N 1
ATOM 780 C CA . VAL A 1 95 ? -14.198 2.801 5.245 1.00 84.81 95 VAL A CA 1
ATOM 781 C C . VAL A 1 95 ? -14.932 3.732 4.281 1.00 84.81 95 VAL A C 1
ATOM 783 O O . VAL A 1 95 ? -14.923 3.513 3.070 1.00 84.81 95 VAL A O 1
ATOM 786 N N . LYS A 1 96 ? -15.596 4.757 4.820 1.00 83.94 96 LYS A N 1
ATOM 787 C CA . LYS A 1 96 ? -16.252 5.815 4.038 1.00 83.94 96 LYS A CA 1
ATOM 788 C C . LYS A 1 96 ? -15.280 6.963 3.767 1.00 83.94 96 LYS A C 1
ATOM 790 O O . LYS A 1 96 ? -14.395 7.214 4.577 1.00 83.94 96 LYS A O 1
ATOM 795 N N . ALA A 1 97 ? -15.479 7.696 2.673 1.00 79.12 97 ALA A N 1
ATOM 796 C CA . ALA A 1 97 ? -14.614 8.827 2.319 1.00 79.12 97 ALA A CA 1
ATOM 797 C C . ALA A 1 97 ? -14.584 9.890 3.420 1.00 79.12 97 ALA A C 1
ATOM 799 O O . ALA A 1 97 ? -13.510 10.280 3.858 1.00 79.12 97 ALA A O 1
ATOM 800 N N . GLU A 1 98 ? -15.754 10.227 3.958 1.00 83.69 98 GLU A N 1
ATOM 801 C CA . GLU A 1 98 ? -15.938 11.197 5.045 1.00 83.69 98 GLU A CA 1
ATOM 802 C C . GLU A 1 98 ? -15.095 10.869 6.290 1.00 83.69 98 GLU A C 1
ATOM 804 O O . GLU A 1 98 ? -14.589 11.756 6.973 1.00 83.69 98 GLU A O 1
ATOM 809 N N . GLU A 1 99 ? -14.906 9.579 6.579 1.00 83.56 99 GLU A N 1
ATOM 810 C CA . GLU A 1 99 ? -14.120 9.120 7.723 1.00 83.56 99 GLU A CA 1
ATOM 811 C C . GLU A 1 99 ? -12.615 9.322 7.503 1.00 83.56 99 GLU A C 1
ATOM 813 O O . GLU A 1 99 ? -11.901 9.662 8.443 1.00 83.56 99 GLU A O 1
ATOM 818 N N . LEU A 1 100 ? -12.139 9.158 6.264 1.00 80.50 100 LEU A N 1
ATOM 819 C CA . LEU A 1 100 ? -10.748 9.430 5.886 1.00 80.50 100 LEU A CA 1
ATOM 820 C C . LEU A 1 100 ? -10.454 10.929 5.779 1.00 80.50 100 LEU A C 1
ATOM 822 O O . LEU A 1 100 ? -9.297 11.339 5.862 1.00 80.50 100 LEU A O 1
ATOM 826 N N . GLU A 1 101 ? -11.483 11.757 5.602 1.00 81.62 101 GLU A N 1
ATOM 827 C CA . GLU A 1 101 ? -11.317 13.204 5.517 1.00 81.62 101 GLU A CA 1
ATOM 828 C C . GLU A 1 101 ? -11.070 13.884 6.865 1.00 81.62 101 GLU A C 1
ATOM 830 O O . GLU A 1 101 ? -10.594 15.026 6.874 1.00 81.62 101 GLU A O 1
ATOM 835 N N . LYS A 1 102 ? -11.331 13.180 7.974 1.00 83.38 102 LYS A N 1
ATOM 836 C CA . LYS A 1 102 ? -11.061 13.646 9.338 1.00 83.38 102 LYS A CA 1
ATOM 837 C C . LYS A 1 102 ? -9.585 14.008 9.500 1.00 83.38 102 LYS A C 1
ATOM 839 O O . LYS A 1 102 ? -8.699 13.234 9.136 1.00 83.38 102 LYS A O 1
ATOM 844 N N . GLU A 1 103 ? -9.321 15.168 10.098 1.00 81.38 103 GLU A N 1
ATOM 845 C CA . GLU A 1 103 ? -7.958 15.681 10.297 1.00 81.38 103 GLU A CA 1
ATOM 846 C C . GLU A 1 103 ? -7.071 14.700 11.071 1.00 81.38 103 GLU A C 1
ATOM 848 O O . GLU A 1 103 ? -5.916 14.500 10.710 1.00 81.38 103 GLU A O 1
ATOM 853 N N . GLU A 1 104 ? -7.618 14.017 12.078 1.00 81.81 104 GLU A N 1
ATOM 854 C CA . GLU A 1 104 ? -6.899 12.998 12.853 1.00 81.81 104 GLU A CA 1
ATOM 855 C C . GLU A 1 104 ? -6.387 11.855 11.967 1.00 81.81 104 GLU A C 1
ATOM 857 O O . GLU A 1 104 ? -5.237 11.435 12.085 1.00 81.81 104 GLU A O 1
ATOM 862 N N . ILE A 1 105 ? -7.216 11.391 11.029 1.00 82.50 105 ILE A N 1
ATOM 863 C CA . ILE A 1 105 ? -6.871 10.309 10.106 1.00 82.50 105 ILE A CA 1
ATOM 864 C C . ILE A 1 105 ? -5.847 10.787 9.074 1.00 82.50 105 ILE A C 1
ATOM 866 O O . ILE A 1 105 ? -4.858 10.098 8.822 1.00 82.50 105 ILE A O 1
ATOM 870 N N . LYS A 1 106 ? -6.019 11.998 8.534 1.00 79.94 106 LYS A N 1
ATOM 871 C CA . LYS A 1 106 ? -5.034 12.623 7.636 1.00 79.94 106 LYS A CA 1
ATOM 872 C C . LYS A 1 106 ? -3.669 12.785 8.309 1.00 79.94 106 LYS A C 1
ATOM 874 O O . LYS A 1 106 ? -2.653 12.461 7.697 1.00 79.94 106 LYS A O 1
ATOM 879 N N . ASN A 1 107 ? -3.639 13.206 9.574 1.00 78.50 107 ASN A N 1
ATOM 880 C CA . ASN A 1 107 ? -2.408 13.355 10.353 1.00 78.50 107 ASN A CA 1
ATOM 881 C C . ASN A 1 107 ? -1.697 12.014 10.575 1.00 78.50 107 ASN A C 1
ATOM 883 O O . ASN A 1 107 ? -0.471 11.947 10.489 1.00 78.50 107 ASN A O 1
ATOM 887 N N . ILE A 1 108 ? -2.457 10.940 10.797 1.00 79.62 108 ILE A N 1
ATOM 888 C CA . ILE A 1 108 ? -1.921 9.580 10.914 1.00 79.62 108 ILE A CA 1
ATOM 889 C C . ILE A 1 108 ? -1.220 9.141 9.616 1.00 79.62 108 ILE A C 1
ATOM 891 O O . ILE A 1 108 ? -0.121 8.590 9.670 1.00 79.62 108 ILE A O 1
ATOM 895 N N . PHE A 1 109 ? -1.809 9.417 8.449 1.00 76.25 109 PHE A N 1
ATOM 896 C CA . PHE A 1 109 ? -1.185 9.101 7.157 1.00 76.25 109 PHE A CA 1
ATOM 897 C C . PHE A 1 109 ? 0.012 9.998 6.822 1.00 76.25 109 PHE A C 1
ATOM 899 O O . PHE A 1 109 ? 0.992 9.525 6.241 1.00 76.25 109 PHE A O 1
ATOM 906 N N . ALA A 1 110 ? -0.050 11.275 7.206 1.00 71.25 110 ALA A N 1
ATOM 907 C CA . ALA A 1 110 ? 1.036 12.233 7.014 1.00 71.25 110 ALA A CA 1
ATOM 908 C C . ALA A 1 110 ? 2.251 11.924 7.900 1.00 71.25 110 ALA A C 1
ATOM 910 O O . ALA A 1 110 ? 3.381 12.221 7.519 1.00 71.25 110 ALA A O 1
ATOM 911 N N . ASN A 1 111 ? 2.035 11.318 9.070 1.00 69.38 111 ASN A N 1
ATOM 912 C CA . ASN A 1 111 ? 3.107 10.978 9.993 1.00 69.38 111 ASN A CA 1
ATOM 913 C C . ASN A 1 111 ? 2.864 9.620 10.683 1.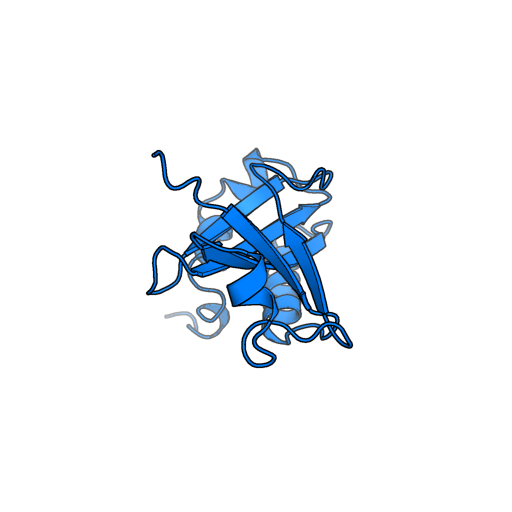00 69.38 111 ASN A C 1
ATOM 915 O O . ASN A 1 111 ? 2.512 9.576 11.864 1.00 69.38 111 ASN A O 1
ATOM 919 N N . PRO A 1 112 ? 3.094 8.489 9.988 1.00 60.12 112 PRO A N 1
ATOM 920 C CA . PRO A 1 112 ? 2.889 7.155 10.563 1.00 60.12 112 PRO A CA 1
ATOM 921 C C . PRO A 1 112 ? 3.775 6.886 11.796 1.00 60.12 112 PRO A C 1
ATOM 923 O O . PRO A 1 112 ? 3.400 6.100 12.670 1.00 60.12 112 PRO A O 1
ATOM 926 N N . HIS A 1 113 ? 4.914 7.583 11.921 1.00 55.56 113 HIS A N 1
ATOM 927 C CA . HIS A 1 113 ? 5.818 7.502 13.074 1.00 55.56 113 HIS A CA 1
ATOM 928 C C . HIS A 1 113 ? 5.475 8.481 14.219 1.00 55.56 113 HIS A C 1
ATOM 930 O O . HIS A 1 113 ? 5.998 8.319 15.328 1.00 55.56 113 HIS A O 1
ATOM 936 N N . ALA A 1 114 ? 4.567 9.453 14.022 1.00 47.25 114 ALA A N 1
ATOM 937 C CA . ALA A 1 114 ? 4.127 10.389 15.075 1.00 47.25 114 ALA A CA 1
ATOM 938 C C . ALA A 1 114 ? 3.402 9.707 16.233 1.00 47.25 114 ALA A C 1
ATOM 940 O O . ALA A 1 114 ? 3.250 10.308 17.293 1.00 47.25 114 ALA A O 1
ATOM 941 N N . SER A 1 115 ? 3.033 8.435 16.086 1.00 46.75 115 SER A N 1
ATOM 942 C CA . SER A 1 115 ? 2.555 7.588 17.184 1.00 46.75 115 SER A CA 1
ATOM 943 C C . SER A 1 1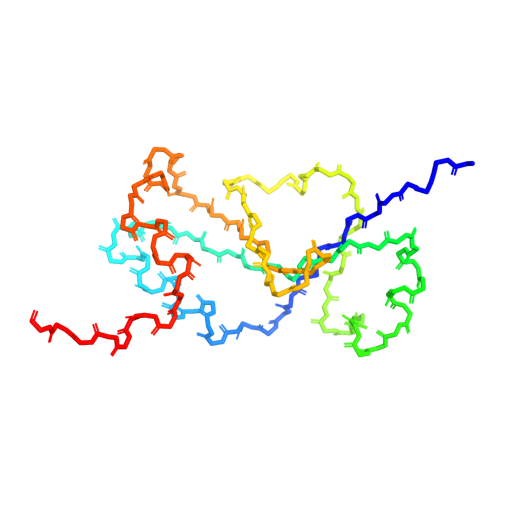15 ? 3.526 7.506 18.372 1.00 46.75 115 SER A C 1
ATOM 945 O O . SER A 1 115 ? 3.139 7.030 19.437 1.00 46.75 115 SER A O 1
ATOM 947 N N . THR A 1 116 ? 4.773 7.964 18.203 1.00 42.53 116 THR A N 1
ATOM 948 C CA . THR A 1 116 ? 5.794 8.046 19.258 1.00 42.53 116 THR A CA 1
ATOM 949 C C . THR A 1 116 ? 5.891 9.420 19.935 1.00 42.53 116 THR A C 1
ATOM 951 O O . THR A 1 116 ? 6.603 9.548 20.931 1.00 42.53 116 THR A O 1
ATOM 954 N N . ILE A 1 117 ? 5.190 10.456 19.453 1.00 41.16 117 ILE A N 1
ATOM 955 C CA . ILE A 1 117 ? 5.151 11.755 20.139 1.00 41.16 117 ILE A CA 1
ATOM 956 C C . ILE A 1 117 ? 4.094 11.683 21.238 1.00 41.16 117 ILE A C 1
ATOM 958 O O . ILE A 1 117 ? 2.906 11.952 21.075 1.00 41.16 117 ILE A O 1
ATOM 962 N N . THR A 1 118 ? 4.590 11.228 22.380 1.00 38.03 118 THR A N 1
ATOM 963 C CA . THR A 1 118 ? 3.993 11.325 23.703 1.00 38.03 118 THR A CA 1
ATOM 964 C C . THR A 1 118 ? 3.399 12.716 23.933 1.00 38.03 118 THR A C 1
ATOM 966 O O . THR A 1 118 ? 4.036 13.726 23.638 1.00 38.03 118 THR A O 1
ATOM 969 N N . ARG A 1 119 ? 2.185 12.733 24.497 1.00 35.72 119 ARG A N 1
ATOM 970 C CA . ARG A 1 119 ? 1.535 13.887 25.134 1.00 35.72 119 ARG A CA 1
ATOM 971 C C . ARG A 1 119 ? 2.546 14.794 25.851 1.00 35.72 119 ARG A C 1
ATOM 973 O O . ARG A 1 119 ? 3.323 14.293 26.665 1.00 35.72 119 ARG A O 1
ATOM 980 N N . ALA A 1 120 ? 2.431 16.098 25.624 1.00 34.06 120 ALA A N 1
ATOM 981 C CA . ALA A 1 120 ? 2.749 17.118 26.618 1.00 34.06 120 ALA A CA 1
ATOM 982 C C . ALA A 1 120 ? 1.435 17.783 27.038 1.00 34.06 120 ALA A C 1
ATOM 984 O O . ALA A 1 120 ? 0.612 18.046 26.130 1.00 34.06 120 ALA A O 1
#

Radius of gyration: 15.64 Å; chains: 1; bounding box: 33×31×56 Å

Foldseek 3Di:
DPLPKKKKWKFFQDDDPLLVLLVVVVCVQQVQKDKGKTKIFIDSDPVVQCVDVVNDDPVGMDMDIDPDDDVQQFDWDWDDDPDNGITMIMGIPPDDPVSCVDPVNVVCVVCVPCVPVDDD

Sequence (120 aa):
MAHQEVEIFIDTVITNNEERSLEQLLKKYLPAIQLKQYRYCRCEDSKEFLSHISNYNPNKEIAYVGRTALDLSGICFIRFDENPNEGIFYVCKNVKAEELEKEEIKNIFANPHASTITRA

Secondary structure (DSSP, 8-state):
-----EEEEEEESS--HHHHHHHHHHTTT-TT-EEEEEEEEEES-HHHHHH-TTT--TTTEEEEE-SS----SSEEEEEE-SSTTEEEEEEEES--HHHHTSHHHHHHHH-TTGGG----